Protein AF-A0A814DY51-F1 (afdb_monomer_lite)

pLDDT: mean 87.08, std 12.18, range [50.09, 97.94]

Foldseek 3Di:
DDDVVLVVLLVCLLPPPDVVVSLVSLVVCLVVPPAFAPDDDPCLAPVNVVSLVVSLVSCPVPPNSNVSSVSSCCGHHNPDDRPNDQDPVSVVVVVVVVVVVVVVVVPPDDDPPDD

Structure (mmCIF, N/CA/C/O backbone):
data_AF-A0A814DY51-F1
#
_entry.id   AF-A0A814DY51-F1
#
loop_
_atom_site.group_PDB
_atom_site.id
_atom_site.type_symbol
_atom_site.label_atom_id
_atom_site.label_alt_id
_atom_site.label_comp_id
_atom_site.label_asym_id
_atom_site.label_entity_id
_atom_site.label_seq_id
_atom_site.pdbx_PDB_ins_code
_atom_site.Cartn_x
_atom_site.Cartn_y
_atom_site.Cartn_z
_atom_site.occupancy
_atom_site.B_iso_or_equiv
_atom_site.auth_seq_id
_atom_site.auth_comp_id
_atom_site.auth_asym_id
_atom_site.auth_atom_id
_atom_site.pdbx_PDB_model_num
ATOM 1 N N . MET A 1 1 ? -11.623 -9.021 1.218 1.00 83.38 1 MET A N 1
ATOM 2 C CA . MET A 1 1 ? -10.200 -9.415 1.093 1.00 83.38 1 MET A CA 1
ATOM 3 C C . MET A 1 1 ? -9.680 -9.744 2.487 1.00 83.38 1 MET A C 1
ATOM 5 O O . MET A 1 1 ? -10.124 -9.093 3.422 1.00 83.38 1 MET A O 1
ATOM 9 N N . ASN A 1 2 ? -8.824 -10.754 2.654 1.00 92.81 2 ASN A N 1
ATOM 10 C CA . ASN A 1 2 ? -8.197 -11.090 3.943 1.00 92.81 2 ASN A CA 1
ATOM 11 C C . ASN A 1 2 ? -6.688 -10.756 3.912 1.00 92.81 2 ASN A C 1
ATOM 13 O O . ASN A 1 2 ? -6.159 -10.395 2.859 1.00 92.81 2 ASN A O 1
ATOM 17 N N . GLN A 1 3 ? -6.008 -10.843 5.062 1.00 94.38 3 GLN A N 1
ATOM 18 C CA . GLN A 1 3 ? -4.622 -10.370 5.203 1.00 94.38 3 GLN A CA 1
ATOM 19 C C . GLN A 1 3 ? -3.641 -11.128 4.301 1.00 94.38 3 GLN A C 1
ATOM 21 O O . GLN A 1 3 ? -2.782 -10.509 3.682 1.00 94.38 3 GLN A O 1
ATOM 26 N N . SER A 1 4 ? -3.785 -12.450 4.178 1.00 95.62 4 SER A N 1
ATOM 27 C CA . SER A 1 4 ? -2.888 -13.270 3.356 1.00 95.62 4 SER A CA 1
ATOM 28 C C . SER A 1 4 ? -2.964 -12.910 1.872 1.00 95.62 4 SER A C 1
ATOM 30 O O . SER A 1 4 ? -1.934 -12.854 1.202 1.00 95.62 4 SER A O 1
ATOM 32 N N . VAL A 1 5 ? -4.164 -12.613 1.365 1.00 96.38 5 VAL A N 1
ATOM 33 C CA . VAL A 1 5 ? -4.352 -12.159 -0.019 1.00 96.38 5 VAL A CA 1
ATOM 34 C C . VAL A 1 5 ? -3.734 -10.778 -0.230 1.00 96.38 5 VAL A C 1
ATOM 36 O O . VAL A 1 5 ? -3.034 -10.581 -1.220 1.00 96.38 5 VAL A O 1
ATOM 39 N N . LEU A 1 6 ? -3.936 -9.836 0.697 1.00 96.44 6 LEU A N 1
ATOM 40 C CA . LEU A 1 6 ? -3.334 -8.503 0.594 1.00 96.44 6 LEU A CA 1
ATOM 41 C C . LEU A 1 6 ? -1.800 -8.574 0.612 1.00 96.44 6 LEU A C 1
ATOM 43 O O . LEU A 1 6 ? -1.138 -7.956 -0.216 1.00 96.44 6 LEU A O 1
ATOM 47 N N . ASP A 1 7 ? -1.242 -9.389 1.504 1.00 96.12 7 ASP A N 1
ATOM 48 C CA . ASP A 1 7 ? 0.198 -9.614 1.602 1.00 96.12 7 ASP A CA 1
ATOM 49 C C . ASP A 1 7 ? 0.778 -10.231 0.324 1.00 96.12 7 ASP A C 1
ATOM 51 O O . ASP A 1 7 ? 1.879 -9.874 -0.096 1.00 96.12 7 ASP A O 1
ATOM 55 N N . TYR A 1 8 ? 0.045 -11.149 -0.309 1.00 96.88 8 TYR A N 1
ATOM 56 C CA . TYR A 1 8 ? 0.436 -11.713 -1.598 1.00 96.88 8 TYR A CA 1
ATOM 57 C C . TYR A 1 8 ? 0.429 -10.653 -2.706 1.00 96.88 8 TYR A C 1
ATOM 59 O O . TYR A 1 8 ? 1.385 -10.564 -3.473 1.00 96.88 8 TYR A O 1
ATOM 67 N N . ILE A 1 9 ? -0.605 -9.808 -2.754 1.00 97.25 9 ILE A N 1
ATOM 68 C CA . ILE A 1 9 ? -0.692 -8.702 -3.717 1.00 97.25 9 ILE A CA 1
ATOM 69 C C . ILE A 1 9 ? 0.476 -7.724 -3.529 1.00 97.25 9 ILE A C 1
ATOM 71 O O . ILE A 1 9 ? 1.096 -7.315 -4.507 1.00 97.25 9 ILE A O 1
ATOM 75 N N . PHE A 1 10 ? 0.827 -7.389 -2.286 1.00 96.44 10 PHE A N 1
ATOM 76 C CA . PHE A 1 10 ? 1.985 -6.543 -1.985 1.00 96.44 10 PHE A CA 1
ATOM 77 C C . PHE A 1 10 ? 3.299 -7.163 -2.465 1.00 96.44 10 PHE A C 1
ATOM 79 O O . PHE A 1 10 ? 4.083 -6.483 -3.124 1.00 96.44 10 PHE A O 1
ATOM 86 N N . LYS A 1 11 ? 3.506 -8.464 -2.231 1.00 96.00 11 LYS A N 1
ATOM 87 C CA . LYS A 1 11 ? 4.672 -9.184 -2.767 1.00 96.00 11 LYS A CA 1
ATOM 88 C C . LYS A 1 11 ? 4.715 -9.170 -4.294 1.00 96.00 11 LYS A C 1
ATOM 90 O O . LYS A 1 11 ? 5.802 -9.076 -4.857 1.00 96.00 11 LYS A O 1
ATOM 95 N N . LEU A 1 12 ? 3.563 -9.259 -4.959 1.00 95.94 12 LEU A N 1
ATOM 96 C CA . LEU A 1 12 ? 3.483 -9.196 -6.418 1.00 95.94 12 LEU A CA 1
ATOM 97 C C . LEU A 1 12 ? 3.899 -7.810 -6.932 1.00 95.94 12 LEU A C 1
ATOM 99 O O . LEU A 1 12 ? 4.748 -7.720 -7.809 1.00 95.94 12 LEU A O 1
ATOM 103 N N . ILE A 1 13 ? 3.382 -6.733 -6.333 1.00 95.44 13 ILE A N 1
ATOM 104 C CA . ILE A 1 13 ? 3.769 -5.353 -6.681 1.00 95.44 13 ILE A CA 1
ATOM 105 C C . ILE A 1 13 ? 5.277 -5.128 -6.475 1.00 95.44 13 ILE A C 1
ATOM 107 O O . ILE A 1 13 ? 5.916 -4.443 -7.271 1.00 95.44 13 ILE A O 1
ATOM 111 N N . GLU A 1 14 ? 5.857 -5.703 -5.422 1.00 93.75 14 GLU A N 1
ATOM 112 C CA . GLU A 1 14 ? 7.282 -5.555 -5.117 1.00 93.75 14 GLU A CA 1
ATOM 113 C C . GLU A 1 14 ? 8.191 -6.271 -6.128 1.00 93.75 14 GLU A C 1
ATOM 115 O O . GLU A 1 14 ? 9.179 -5.696 -6.596 1.00 93.75 14 GLU A O 1
ATOM 120 N N . ASN A 1 15 ? 7.854 -7.519 -6.469 1.00 93.56 15 ASN A N 1
ATOM 121 C CA . ASN A 1 15 ? 8.777 -8.446 -7.127 1.00 93.56 15 ASN A CA 1
ATOM 122 C C . ASN A 1 15 ? 8.523 -8.648 -8.629 1.00 93.56 15 ASN A C 1
ATOM 124 O O . ASN A 1 15 ? 9.418 -9.129 -9.321 1.00 93.56 15 ASN A O 1
ATOM 128 N N . ASP A 1 16 ? 7.342 -8.309 -9.154 1.00 94.62 16 ASP A N 1
ATOM 129 C CA . ASP A 1 16 ? 6.994 -8.601 -10.552 1.00 94.62 16 ASP A CA 1
ATOM 130 C C . ASP A 1 16 ? 7.878 -7.823 -11.544 1.00 94.62 16 ASP A C 1
ATOM 132 O O . ASP A 1 16 ? 7.991 -6.616 -11.416 1.00 94.62 16 ASP A O 1
ATOM 136 N N . PRO A 1 17 ? 8.527 -8.418 -12.548 1.00 93.06 17 PRO A N 1
ATOM 137 C CA . PRO A 1 17 ? 9.431 -7.668 -13.424 1.00 93.06 17 PRO A CA 1
ATOM 138 C C . PRO A 1 17 ? 8.735 -6.617 -14.319 1.00 93.06 17 PRO A C 1
ATOM 140 O O . PRO A 1 17 ? 9.412 -5.714 -14.811 1.00 93.06 17 PRO A O 1
ATOM 143 N N . ASP A 1 18 ? 7.417 -6.697 -14.540 1.00 94.06 18 ASP A N 1
ATOM 144 C CA . ASP A 1 18 ? 6.666 -5.765 -15.387 1.00 94.06 18 ASP A CA 1
ATOM 145 C C . ASP A 1 18 ? 6.071 -4.601 -14.577 1.00 94.06 18 ASP A C 1
ATOM 147 O O . ASP A 1 18 ? 5.029 -4.704 -13.923 1.00 94.06 18 ASP A O 1
ATOM 151 N N . TYR A 1 19 ? 6.695 -3.428 -14.700 1.00 92.12 19 TYR A N 1
ATOM 152 C CA . TYR A 1 19 ? 6.219 -2.182 -14.092 1.00 92.12 19 TYR A CA 1
ATOM 153 C C . TYR A 1 19 ? 4.772 -1.821 -14.471 1.00 92.12 19 TYR A C 1
ATOM 155 O O . TYR A 1 19 ? 4.033 -1.281 -13.646 1.00 92.12 19 TYR A O 1
ATOM 163 N N . ASN A 1 20 ? 4.315 -2.153 -15.684 1.00 94.38 20 ASN A N 1
ATOM 164 C CA . ASN A 1 20 ? 2.935 -1.872 -16.084 1.00 94.38 20 ASN A CA 1
ATOM 165 C C . ASN A 1 20 ? 1.941 -2.748 -15.325 1.00 94.38 20 ASN A C 1
ATOM 167 O O . ASN A 1 20 ? 0.856 -2.278 -14.969 1.00 94.38 20 ASN A O 1
ATOM 171 N N . LEU A 1 21 ? 2.292 -4.013 -15.088 1.00 95.25 21 LEU A N 1
ATOM 172 C CA . LEU A 1 21 ? 1.475 -4.924 -14.300 1.00 95.25 21 LEU A CA 1
ATOM 173 C C . LEU A 1 21 ? 1.402 -4.451 -12.848 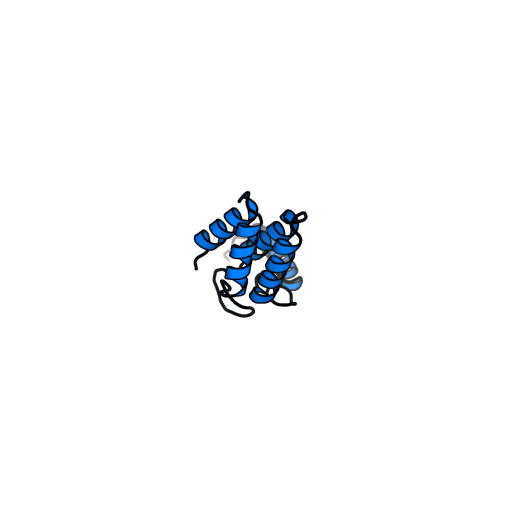1.00 95.25 21 LEU A C 1
ATOM 175 O O . LEU A 1 21 ? 0.292 -4.295 -12.332 1.00 95.25 21 LEU A O 1
ATOM 179 N N . ARG A 1 22 ? 2.548 -4.119 -12.232 1.00 95.38 22 ARG A N 1
ATOM 180 C CA . ARG A 1 22 ? 2.604 -3.527 -10.881 1.00 95.38 22 ARG A CA 1
ATOM 181 C C . ARG A 1 22 ? 1.649 -2.343 -10.763 1.00 95.38 22 ARG A C 1
ATOM 183 O O . ARG A 1 22 ? 0.761 -2.337 -9.911 1.00 95.38 22 ARG A O 1
ATOM 190 N N . ARG A 1 23 ? 1.775 -1.377 -11.676 1.00 96.00 23 ARG A N 1
ATOM 191 C CA . ARG A 1 23 ? 0.947 -0.173 -11.688 1.00 96.00 23 ARG A CA 1
ATOM 192 C C . ARG A 1 23 ? -0.539 -0.492 -11.844 1.00 96.00 23 ARG A C 1
ATOM 194 O O . ARG A 1 23 ? -1.361 0.034 -11.100 1.00 96.00 23 ARG A O 1
ATOM 201 N N . LYS A 1 24 ? -0.911 -1.382 -12.772 1.00 97.69 24 LYS A N 1
ATOM 202 C CA . LYS A 1 24 ? -2.314 -1.789 -12.980 1.00 97.69 24 LYS A CA 1
ATOM 203 C C . LYS A 1 24 ? -2.924 -2.426 -11.734 1.00 97.69 24 LYS A C 1
ATOM 205 O O . LYS A 1 24 ? -4.090 -2.162 -11.443 1.00 97.69 24 LYS A O 1
ATOM 210 N N . ILE A 1 25 ? -2.153 -3.229 -10.998 1.00 97.62 25 ILE A N 1
ATOM 211 C CA . ILE A 1 25 ? -2.594 -3.817 -9.728 1.00 97.62 25 ILE A CA 1
ATOM 212 C C . ILE A 1 25 ? -2.881 -2.705 -8.716 1.00 97.62 25 ILE A C 1
ATOM 214 O O . ILE A 1 25 ? -3.964 -2.679 -8.134 1.00 97.62 25 ILE A O 1
ATOM 218 N N . VAL A 1 26 ? -1.960 -1.751 -8.551 1.00 97.75 26 VAL A N 1
ATOM 219 C CA . VAL A 1 26 ? -2.144 -0.626 -7.622 1.00 97.75 26 VAL A CA 1
ATOM 220 C C . VAL A 1 26 ? -3.358 0.220 -8.010 1.00 97.75 26 VAL A C 1
ATOM 222 O O . VAL A 1 26 ? -4.208 0.486 -7.169 1.00 97.75 26 VAL A O 1
ATOM 225 N N . GLN A 1 27 ? -3.535 0.547 -9.290 1.00 97.94 27 GLN A N 1
ATOM 226 C CA . GLN A 1 27 ? -4.721 1.270 -9.763 1.00 97.94 27 GLN A CA 1
ATOM 227 C C . GLN A 1 27 ? -6.023 0.503 -9.535 1.00 97.94 27 GLN A C 1
ATOM 229 O O . GLN A 1 27 ? -7.079 1.102 -9.322 1.00 97.94 27 GLN A O 1
ATOM 234 N N . HIS A 1 28 ? -5.987 -0.826 -9.631 1.00 97.81 28 HIS A N 1
ATOM 235 C CA . HIS A 1 28 ? -7.141 -1.651 -9.304 1.00 97.81 28 HIS A CA 1
ATOM 236 C C . HIS A 1 28 ? -7.468 -1.561 -7.808 1.00 97.81 28 HIS A C 1
ATOM 238 O O . HIS A 1 28 ? -8.636 -1.394 -7.460 1.00 97.81 28 HIS A O 1
ATOM 244 N N . LEU A 1 29 ? -6.449 -1.566 -6.940 1.00 97.62 29 LEU A N 1
ATOM 245 C CA . LEU A 1 29 ? -6.615 -1.317 -5.507 1.00 97.62 29 LEU A CA 1
ATOM 246 C C . LEU A 1 29 ? -7.134 0.100 -5.224 1.00 97.62 29 LEU A C 1
ATOM 248 O O . LEU A 1 29 ? -8.010 0.241 -4.383 1.00 97.62 29 LEU A O 1
ATOM 252 N N . CYS A 1 30 ? -6.693 1.141 -5.936 1.00 97.75 30 CYS A N 1
ATOM 253 C CA . CYS A 1 30 ? -7.246 2.493 -5.757 1.00 97.75 30 CYS A CA 1
ATOM 254 C C . CYS A 1 30 ? -8.750 2.545 -6.077 1.00 97.75 30 CYS A C 1
ATOM 256 O O . CYS A 1 30 ? -9.528 3.172 -5.358 1.00 97.75 30 CYS A O 1
ATOM 258 N N . ARG A 1 31 ? -9.191 1.847 -7.134 1.00 97.62 31 ARG A N 1
ATOM 259 C CA . ARG A 1 31 ? -10.618 1.765 -7.505 1.00 97.62 31 ARG A CA 1
ATOM 260 C C . ARG A 1 31 ? -11.432 0.919 -6.523 1.00 97.62 31 ARG A C 1
ATOM 262 O O . ARG A 1 31 ? -12.584 1.249 -6.239 1.00 97.62 31 ARG A O 1
ATOM 269 N N . HIS A 1 32 ? -10.836 -0.150 -6.000 1.00 96.25 32 HIS A N 1
ATOM 270 C CA . HIS A 1 32 ? -11.463 -1.094 -5.076 1.00 96.25 32 HIS A CA 1
ATOM 271 C C . HIS A 1 32 ? -10.595 -1.275 -3.825 1.00 96.25 32 HIS A C 1
ATOM 273 O O . HIS A 1 32 ? -9.962 -2.323 -3.656 1.00 96.25 32 HIS A O 1
ATOM 279 N N . PRO A 1 33 ? -10.540 -0.256 -2.948 1.00 95.94 33 PRO A N 1
ATOM 280 C CA . PRO A 1 33 ? -9.622 -0.272 -1.822 1.00 95.94 33 PRO A CA 1
ATOM 281 C C . PRO A 1 33 ? -9.988 -1.389 -0.837 1.00 95.94 33 PRO A C 1
ATOM 283 O O . PRO A 1 33 ? -11.179 -1.635 -0.617 1.00 95.94 33 PRO A O 1
ATOM 286 N N . PRO A 1 34 ? -8.998 -2.052 -0.203 1.00 94.56 34 PRO A N 1
ATOM 287 C CA . PRO A 1 34 ? -9.259 -3.100 0.787 1.00 94.56 34 PRO A CA 1
ATOM 288 C C . PRO A 1 34 ? -10.126 -2.616 1.956 1.00 94.56 34 PRO A C 1
ATOM 290 O O . PRO A 1 34 ? -10.933 -3.376 2.489 1.00 94.56 34 PRO A O 1
ATOM 293 N N . PHE A 1 35 ? -9.952 -1.349 2.332 1.00 95.12 35 PHE A N 1
ATOM 294 C CA . PHE A 1 35 ? -10.785 -0.594 3.260 1.00 95.12 35 PHE A CA 1
ATOM 295 C C . PHE A 1 35 ? -10.596 0.905 3.011 1.00 95.12 35 PHE A C 1
ATOM 297 O O . PHE A 1 35 ? -9.661 1.319 2.324 1.00 95.12 35 PHE A O 1
ATOM 304 N N . ARG A 1 36 ? -11.484 1.722 3.577 1.00 93.88 36 ARG A N 1
ATOM 305 C CA . ARG A 1 36 ? -11.391 3.188 3.536 1.00 93.88 36 ARG A CA 1
ATOM 306 C C . ARG A 1 36 ? -11.040 3.764 4.904 1.00 93.88 36 ARG A C 1
ATOM 308 O O . ARG A 1 36 ? -11.227 3.106 5.929 1.00 93.88 36 ARG A O 1
ATOM 315 N N . GLN A 1 37 ? -10.582 5.013 4.913 1.00 90.75 37 GLN A N 1
ATOM 316 C CA . GLN A 1 37 ? -10.313 5.750 6.147 1.00 90.75 37 GLN A CA 1
ATOM 317 C C . GLN A 1 37 ? -11.508 5.676 7.115 1.00 90.75 37 GLN A C 1
ATOM 319 O O . GLN A 1 37 ? -12.663 5.786 6.703 1.00 90.75 37 GLN A O 1
ATOM 324 N N . ASN A 1 38 ? -11.220 5.500 8.408 1.00 84.00 38 ASN A N 1
ATOM 325 C CA . ASN A 1 38 ? -12.195 5.374 9.503 1.00 84.00 38 ASN A CA 1
ATOM 326 C C . ASN A 1 38 ? -13.112 4.140 9.439 1.00 84.00 38 ASN A C 1
ATOM 328 O O . ASN A 1 38 ? -14.009 4.003 10.268 1.00 84.00 38 ASN A O 1
ATOM 332 N N . GLN A 1 39 ? -12.884 3.217 8.505 1.00 87.38 39 GLN A N 1
ATOM 333 C CA . GLN A 1 39 ? -13.581 1.939 8.491 1.00 87.38 39 GLN A CA 1
ATOM 334 C C . GLN A 1 39 ? -12.953 0.979 9.507 1.00 87.38 39 GLN A C 1
ATOM 336 O O . GLN A 1 39 ? -11.733 0.790 9.542 1.00 87.38 39 GLN A O 1
ATOM 341 N N . THR A 1 40 ? -13.788 0.322 10.310 1.00 85.69 40 THR A N 1
ATOM 342 C CA . THR A 1 40 ? -13.355 -0.791 11.156 1.00 85.69 40 THR A CA 1
ATOM 343 C C . THR A 1 40 ? -13.051 -1.998 10.266 1.00 85.69 40 THR A C 1
ATOM 345 O O . THR A 1 40 ? -13.929 -2.572 9.623 1.00 85.69 40 THR A O 1
ATOM 348 N N . CYS A 1 41 ? -11.772 -2.356 10.162 1.00 89.25 41 CYS A N 1
ATOM 349 C CA . CYS A 1 41 ? -11.306 -3.449 9.317 1.00 89.25 41 CYS A CA 1
ATOM 350 C C . CYS A 1 41 ? -10.093 -4.122 9.959 1.00 89.25 41 CYS A C 1
ATOM 352 O O . CYS A 1 41 ? -9.194 -3.442 10.439 1.00 89.25 41 CYS A O 1
ATOM 354 N N . THR A 1 42 ? -10.024 -5.452 9.915 1.00 92.00 42 THR A N 1
ATOM 355 C CA . THR A 1 42 ? -8.871 -6.215 10.428 1.00 92.00 42 THR A CA 1
ATOM 356 C C . THR A 1 42 ? -7.584 -5.955 9.641 1.00 92.00 42 THR A C 1
ATOM 358 O O . THR A 1 42 ? -6.488 -6.138 10.166 1.00 92.00 42 THR A O 1
ATOM 361 N N . LEU A 1 43 ? -7.709 -5.487 8.394 1.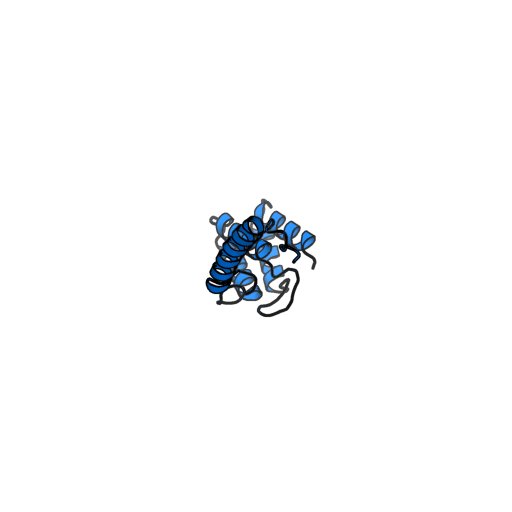00 93.06 43 LEU A N 1
ATOM 362 C CA . LEU A 1 43 ? -6.588 -5.081 7.541 1.00 93.06 43 LEU A CA 1
ATOM 363 C C . LEU A 1 43 ? -6.001 -3.717 7.939 1.00 93.06 43 LEU A C 1
ATOM 365 O O . LEU A 1 43 ? -4.896 -3.383 7.519 1.00 93.06 43 LEU A O 1
ATOM 369 N N . ASN A 1 44 ? -6.725 -2.925 8.734 1.00 93.62 44 ASN A N 1
ATOM 370 C CA . ASN A 1 44 ? -6.246 -1.649 9.255 1.00 93.62 44 ASN A CA 1
ATOM 371 C C . ASN A 1 44 ? -5.370 -1.898 10.493 1.00 93.62 44 ASN A C 1
ATOM 373 O O . ASN A 1 44 ? -5.834 -1.825 11.630 1.00 93.62 44 ASN A O 1
ATOM 377 N N . ASN A 1 45 ? -4.111 -2.266 10.256 1.00 93.25 45 ASN A N 1
ATOM 378 C CA . ASN A 1 45 ? -3.141 -2.619 11.291 1.00 93.25 45 ASN A CA 1
ATOM 379 C C . ASN A 1 45 ? -1.741 -2.038 10.985 1.00 93.25 45 ASN A C 1
ATOM 381 O O . ASN A 1 45 ? -1.429 -1.771 9.817 1.00 93.25 45 ASN A O 1
ATOM 385 N N . PRO A 1 46 ? -0.865 -1.876 12.002 1.00 93.62 46 PRO A N 1
ATOM 386 C CA . PRO A 1 46 ? 0.484 -1.327 11.825 1.00 93.62 46 PRO A CA 1
ATOM 387 C C . PRO A 1 46 ? 1.317 -2.051 10.768 1.00 93.62 46 PRO A C 1
ATOM 389 O O . PRO A 1 46 ? 2.039 -1.423 9.996 1.00 93.62 46 PRO A O 1
ATOM 392 N N . THR A 1 47 ? 1.199 -3.377 10.702 1.00 94.38 47 THR A N 1
ATOM 393 C CA . THR A 1 47 ? 1.951 -4.205 9.756 1.00 94.38 47 THR A CA 1
ATOM 394 C C . THR A 1 47 ? 1.607 -3.857 8.309 1.00 94.38 47 THR A C 1
ATOM 396 O O . THR A 1 47 ? 2.499 -3.761 7.468 1.00 94.38 47 THR A O 1
ATOM 399 N N . THR A 1 48 ? 0.327 -3.630 8.013 1.00 95.44 48 THR A N 1
ATOM 400 C CA . THR A 1 48 ? -0.144 -3.262 6.673 1.00 95.44 48 THR A CA 1
ATOM 401 C C . THR A 1 48 ? 0.321 -1.861 6.291 1.00 95.44 48 THR A C 1
ATOM 403 O O . THR A 1 48 ? 0.791 -1.669 5.169 1.00 95.44 48 THR A O 1
ATOM 406 N N . VAL A 1 49 ? 0.271 -0.903 7.226 1.00 95.31 49 VAL A N 1
ATOM 407 C CA . VAL A 1 49 ? 0.838 0.444 7.030 1.00 95.31 49 VAL A CA 1
ATOM 408 C C . VAL A 1 49 ? 2.323 0.356 6.679 1.00 95.31 49 VAL A C 1
ATOM 410 O O . VAL A 1 49 ? 2.757 0.924 5.679 1.00 95.31 49 VAL A O 1
ATOM 413 N N . HIS A 1 50 ? 3.094 -0.392 7.471 1.00 94.50 50 HIS A N 1
ATOM 414 C CA . HIS A 1 50 ? 4.536 -0.524 7.288 1.00 94.50 50 HIS A CA 1
ATOM 415 C C . HIS A 1 50 ? 4.893 -1.157 5.937 1.00 94.50 50 HIS A C 1
ATOM 417 O O . HIS A 1 50 ? 5.769 -0.660 5.232 1.00 94.50 50 HIS A O 1
ATOM 423 N N . LYS A 1 51 ? 4.190 -2.225 5.532 1.00 95.56 51 LYS A N 1
ATOM 424 C CA . LYS A 1 51 ? 4.391 -2.854 4.217 1.00 95.56 51 LYS A CA 1
ATOM 425 C C . LYS A 1 51 ? 4.109 -1.880 3.076 1.00 95.56 51 LYS A C 1
ATOM 427 O O . LYS A 1 51 ? 4.925 -1.768 2.169 1.00 95.56 51 LYS A O 1
ATOM 432 N N . LEU A 1 52 ? 2.996 -1.147 3.137 1.00 95.62 52 LEU A N 1
ATOM 433 C CA . LEU A 1 52 ? 2.641 -0.174 2.104 1.00 95.62 52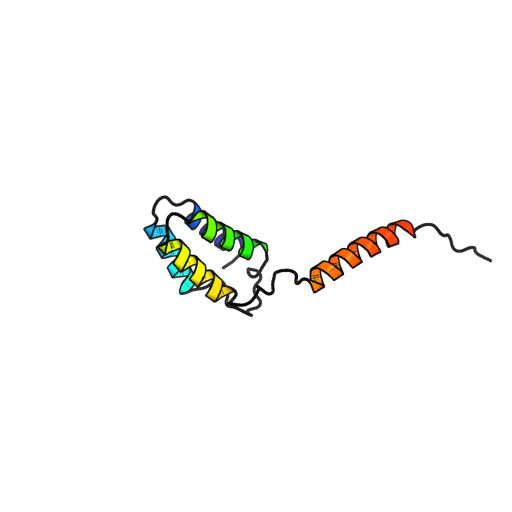 LEU A CA 1
ATOM 434 C C . LEU A 1 52 ? 3.680 0.954 2.001 1.00 95.62 52 LEU A C 1
ATOM 436 O O . LEU A 1 52 ? 4.114 1.298 0.904 1.00 95.62 52 LEU A O 1
ATOM 440 N N . TRP A 1 53 ? 4.140 1.476 3.139 1.00 93.88 53 TRP A N 1
ATOM 441 C CA . TRP A 1 53 ? 5.208 2.475 3.180 1.00 93.88 53 TRP A CA 1
ATOM 442 C C . TRP A 1 53 ? 6.529 1.948 2.600 1.00 93.88 53 TRP A C 1
ATOM 444 O O . TRP A 1 53 ? 7.203 2.635 1.825 1.00 93.88 53 TRP A O 1
ATOM 454 N N . SER A 1 54 ? 6.892 0.708 2.941 1.00 95.06 54 SER A N 1
ATOM 455 C CA . SER A 1 54 ? 8.082 0.057 2.391 1.00 95.06 54 SER A CA 1
ATOM 456 C C . SER A 1 54 ? 7.977 -0.099 0.876 1.00 95.06 54 SER A C 1
ATOM 458 O O . SER A 1 54 ? 8.942 0.199 0.181 1.00 95.06 54 SER A O 1
ATOM 460 N N . LEU A 1 55 ? 6.809 -0.478 0.344 1.00 94.56 55 LEU A N 1
ATOM 461 C CA . LEU A 1 55 ? 6.578 -0.542 -1.104 1.00 94.56 55 LEU A CA 1
ATOM 462 C C . LEU A 1 55 ? 6.785 0.822 -1.770 1.00 94.56 55 LEU A C 1
ATOM 464 O O . LEU A 1 55 ? 7.508 0.922 -2.758 1.00 94.56 55 LEU A O 1
ATOM 468 N N . MET A 1 56 ? 6.208 1.888 -1.207 1.00 93.88 56 MET A N 1
ATOM 469 C CA . MET A 1 56 ? 6.376 3.252 -1.727 1.00 93.88 56 MET A CA 1
ATOM 470 C C . MET A 1 56 ? 7.848 3.686 -1.760 1.00 93.88 56 MET A C 1
ATOM 472 O O . MET A 1 56 ? 8.278 4.392 -2.678 1.00 93.88 56 MET A O 1
ATOM 476 N N . THR A 1 57 ? 8.623 3.262 -0.762 1.00 92.06 57 THR A N 1
ATOM 477 C CA . THR A 1 57 ? 10.058 3.551 -0.671 1.00 92.06 57 THR A CA 1
ATOM 478 C C . THR A 1 57 ? 10.855 2.724 -1.682 1.00 92.06 57 THR A C 1
ATOM 480 O O . THR A 1 57 ? 11.685 3.282 -2.397 1.00 92.06 57 THR A O 1
ATOM 483 N N . ASN A 1 58 ? 10.551 1.429 -1.812 1.00 88.81 58 ASN A N 1
ATOM 484 C CA . ASN A 1 58 ? 11.238 0.494 -2.709 1.00 88.81 58 ASN A CA 1
ATOM 485 C C . ASN A 1 58 ? 10.940 0.769 -4.195 1.00 88.81 58 ASN A C 1
ATOM 487 O O . ASN A 1 58 ? 11.780 0.509 -5.053 1.00 88.81 58 ASN A O 1
ATOM 491 N N . CYS A 1 59 ? 9.791 1.366 -4.525 1.00 85.81 59 CYS A N 1
ATOM 492 C CA . CYS A 1 59 ? 9.447 1.799 -5.885 1.00 85.81 59 CYS A CA 1
ATOM 493 C C . CYS A 1 59 ? 10.084 3.147 -6.293 1.00 85.81 59 CYS A C 1
ATOM 495 O O . CYS A 1 59 ? 9.526 3.866 -7.116 1.00 85.81 59 CYS A O 1
ATOM 497 N N . ALA A 1 60 ? 11.251 3.516 -5.750 1.00 74.88 60 ALA A N 1
ATOM 498 C CA . ALA A 1 60 ? 11.893 4.810 -6.017 1.00 74.88 60 ALA A CA 1
ATOM 499 C C . ALA A 1 60 ? 12.230 5.064 -7.501 1.00 74.88 60 ALA A C 1
ATOM 501 O O . ALA A 1 60 ? 12.229 6.212 -7.933 1.00 74.88 60 ALA A O 1
ATOM 502 N N . TYR A 1 61 ? 12.498 4.013 -8.283 1.00 83.38 61 TYR A N 1
ATOM 503 C CA . TYR A 1 61 ? 12.806 4.129 -9.716 1.00 83.38 61 TYR A CA 1
ATOM 504 C C . TYR A 1 61 ? 11.559 4.129 -10.618 1.00 83.38 61 TYR A C 1
ATOM 506 O O . TYR A 1 61 ? 11.666 4.438 -11.803 1.00 83.38 61 TYR A O 1
ATOM 514 N N . ASP A 1 62 ? 10.378 3.817 -10.070 1.00 89.38 62 ASP A N 1
ATOM 515 C CA . ASP A 1 62 ? 9.095 3.829 -10.778 1.00 89.38 62 ASP A CA 1
ATOM 516 C C . ASP A 1 62 ? 8.155 4.864 -10.148 1.00 89.38 62 ASP A C 1
ATOM 518 O O . ASP A 1 62 ? 7.315 4.576 -9.289 1.00 89.38 62 ASP A O 1
ATOM 522 N N . ASN A 1 63 ? 8.307 6.104 -10.613 1.00 90.62 63 ASN A N 1
ATOM 523 C CA . ASN A 1 63 ? 7.547 7.247 -10.114 1.00 90.62 63 ASN A CA 1
ATOM 524 C C . ASN A 1 63 ? 6.031 7.086 -10.298 1.00 90.62 63 ASN A C 1
ATOM 526 O O . ASN A 1 63 ? 5.270 7.630 -9.500 1.00 90.62 63 ASN A O 1
ATOM 530 N N . GLN A 1 64 ? 5.579 6.362 -11.329 1.00 94.31 64 GLN A N 1
ATOM 531 C CA . GLN A 1 64 ? 4.148 6.199 -11.592 1.00 94.31 64 GLN A CA 1
ATOM 532 C C . GLN A 1 64 ? 3.523 5.235 -10.586 1.00 94.31 64 GLN A C 1
ATOM 534 O O . GLN A 1 64 ? 2.530 5.584 -9.954 1.00 94.31 64 GLN A O 1
ATOM 539 N N . THR A 1 65 ? 4.133 4.064 -10.377 1.00 94.81 65 THR A N 1
ATOM 540 C CA . THR A 1 65 ? 3.660 3.110 -9.361 1.00 94.81 65 THR A CA 1
ATOM 541 C C . THR A 1 65 ? 3.762 3.703 -7.960 1.00 94.81 65 THR A C 1
ATOM 543 O O . THR A 1 65 ? 2.834 3.556 -7.170 1.00 94.81 65 THR A O 1
ATOM 546 N N . ARG A 1 66 ? 4.841 4.435 -7.647 1.00 95.31 66 ARG A N 1
ATOM 547 C CA . ARG A 1 66 ? 4.980 5.128 -6.358 1.00 95.31 66 ARG A CA 1
ATOM 548 C C . ARG A 1 66 ? 3.875 6.160 -6.126 1.00 95.31 66 ARG A C 1
ATOM 550 O O . ARG A 1 66 ? 3.376 6.252 -5.006 1.00 95.31 66 ARG A O 1
ATOM 557 N N . ASN A 1 67 ? 3.503 6.928 -7.151 1.00 95.38 67 ASN A N 1
ATOM 558 C CA . ASN A 1 67 ? 2.414 7.897 -7.049 1.00 95.38 67 ASN A CA 1
ATOM 559 C C . ASN A 1 67 ? 1.070 7.196 -6.797 1.00 95.38 67 ASN A C 1
ATOM 561 O O . ASN A 1 67 ? 0.381 7.527 -5.837 1.00 95.38 67 ASN A O 1
ATOM 565 N N . ASP A 1 68 ? 0.761 6.159 -7.582 1.00 97.12 68 ASP A N 1
ATOM 566 C CA . ASP A 1 68 ? -0.471 5.378 -7.426 1.00 97.12 68 ASP A CA 1
ATOM 567 C C . ASP A 1 68 ? -0.512 4.682 -6.033 1.00 97.12 68 ASP A C 1
ATOM 569 O O . ASP A 1 68 ? -1.567 4.579 -5.410 1.00 97.12 68 ASP A O 1
ATOM 573 N N . LEU A 1 69 ? 0.636 4.263 -5.475 1.00 97.06 69 LEU A N 1
ATOM 574 C CA . LEU A 1 69 ? 0.731 3.727 -4.105 1.00 97.06 69 LEU A CA 1
ATOM 575 C C . LEU A 1 69 ? 0.482 4.801 -3.033 1.00 97.06 69 LEU A C 1
ATOM 577 O O . LEU A 1 69 ? -0.130 4.511 -2.004 1.00 97.06 69 LEU A O 1
ATOM 581 N N . GLY A 1 70 ? 0.943 6.033 -3.264 1.00 96.19 70 GLY A N 1
ATOM 582 C CA . GLY A 1 70 ? 0.645 7.177 -2.402 1.00 96.19 70 GLY A CA 1
ATOM 583 C C . GLY A 1 70 ? -0.843 7.528 -2.405 1.00 96.19 70 GLY A C 1
ATOM 584 O O . GLY A 1 70 ? -1.418 7.774 -1.344 1.00 96.19 70 GLY A O 1
ATOM 585 N N . GLU A 1 71 ? -1.488 7.463 -3.570 1.00 96.88 71 GLU A N 1
ATOM 586 C CA . GLU A 1 71 ? -2.942 7.592 -3.692 1.00 96.88 71 GLU A CA 1
ATOM 587 C C . GLU A 1 71 ? -3.659 6.480 -2.911 1.00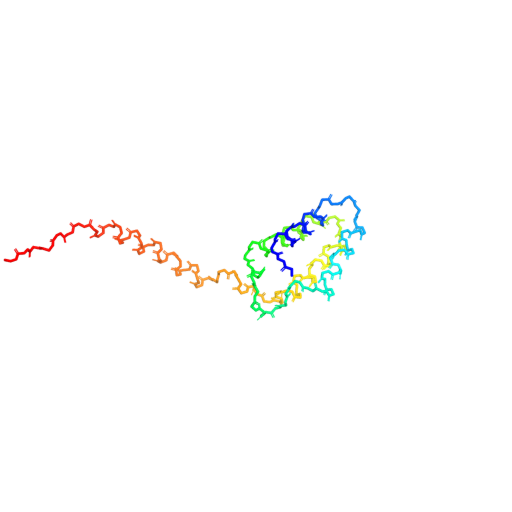 96.88 71 GLU A C 1
ATOM 589 O O . GLU A 1 71 ? -4.558 6.765 -2.118 1.00 96.88 71 GLU A O 1
ATOM 594 N N . LEU A 1 72 ? -3.224 5.222 -3.051 1.00 97.38 72 LEU A N 1
ATOM 595 C CA . LEU A 1 72 ? -3.779 4.098 -2.292 1.00 97.38 72 LEU A CA 1
ATOM 596 C C . LEU A 1 72 ? -3.668 4.322 -0.776 1.00 97.38 72 LEU A C 1
ATOM 598 O O . LEU A 1 72 ? -4.644 4.118 -0.049 1.00 97.38 72 LEU A O 1
ATOM 602 N N . TYR A 1 73 ? -2.507 4.781 -0.297 1.00 96.50 73 TYR A N 1
ATOM 603 C CA . TYR A 1 73 ? -2.310 5.139 1.108 1.00 96.50 73 TYR A CA 1
ATOM 604 C C . TYR A 1 73 ? -3.308 6.214 1.552 1.00 96.50 73 TYR A C 1
ATOM 606 O O . TYR A 1 73 ? -3.971 6.060 2.580 1.00 96.50 73 TYR A O 1
ATOM 614 N N . GLN A 1 74 ? -3.467 7.273 0.757 1.00 96.25 74 GLN A N 1
ATOM 615 C CA . GLN A 1 74 ? -4.397 8.356 1.057 1.00 96.25 74 GLN A CA 1
ATOM 616 C C . GLN A 1 74 ? -5.857 7.877 1.075 1.00 96.25 74 GLN A C 1
ATOM 618 O O . GLN A 1 74 ? -6.628 8.314 1.925 1.00 96.25 74 GLN A O 1
ATOM 623 N N . ILE A 1 75 ? -6.253 6.949 0.202 1.00 96.31 75 ILE A N 1
ATOM 624 C CA . ILE A 1 75 ? -7.605 6.365 0.200 1.00 96.31 75 ILE A CA 1
ATOM 625 C C . ILE A 1 75 ? -7.860 5.537 1.471 1.00 96.31 75 ILE A C 1
ATOM 627 O O . ILE A 1 75 ? -8.954 5.589 2.047 1.00 96.31 75 ILE A O 1
ATOM 631 N N . MET A 1 76 ? -6.863 4.763 1.907 1.00 95.44 76 MET A N 1
ATOM 632 C CA . MET A 1 76 ? -6.982 3.849 3.047 1.00 95.44 76 MET A CA 1
ATOM 633 C C . MET A 1 76 ? -6.886 4.566 4.399 1.00 95.44 76 MET A C 1
ATOM 635 O O . MET A 1 76 ? -7.620 4.218 5.322 1.00 95.44 76 MET A O 1
ATOM 639 N N . TYR A 1 77 ? -6.009 5.565 4.527 1.00 94.62 77 TYR A N 1
ATOM 640 C CA . TYR A 1 77 ? -5.676 6.195 5.812 1.00 94.62 77 TYR A CA 1
ATOM 641 C C . TYR A 1 77 ? -5.938 7.706 5.865 1.00 94.62 77 TYR A C 1
ATOM 643 O O . TYR A 1 77 ? -6.053 8.268 6.956 1.00 94.62 77 TYR A O 1
ATOM 651 N N . GLY A 1 78 ? -6.101 8.362 4.718 1.00 93.25 78 GLY A N 1
ATOM 652 C CA . GLY A 1 78 ? -6.275 9.809 4.620 1.00 93.25 78 GLY A CA 1
ATOM 653 C C . GLY A 1 78 ? -4.972 10.594 4.769 1.00 93.25 78 GLY A C 1
ATOM 654 O O . GLY A 1 78 ? -3.872 10.065 4.627 1.00 93.25 78 GLY A O 1
ATOM 655 N N . LEU A 1 79 ? -5.116 11.893 5.043 1.00 89.50 79 LEU A N 1
ATOM 656 C CA . LEU A 1 79 ? -3.997 12.818 5.287 1.00 89.50 79 LEU A CA 1
ATOM 657 C C . LEU A 1 79 ? -3.478 12.763 6.728 1.00 89.50 79 LEU A C 1
ATOM 659 O O . LEU A 1 79 ? -2.390 13.249 7.024 1.00 89.50 79 LEU A O 1
ATOM 663 N N . ASN A 1 80 ? -4.282 12.200 7.626 1.00 87.44 80 ASN A N 1
ATOM 664 C CA . ASN A 1 80 ? -3.962 12.118 9.038 1.00 87.44 80 ASN A CA 1
ATOM 665 C C . ASN A 1 80 ? -3.170 10.848 9.332 1.00 87.44 80 ASN A C 1
ATOM 667 O O . ASN A 1 80 ? -3.140 9.890 8.559 1.00 87.44 80 ASN A O 1
ATOM 671 N N . ARG A 1 81 ? -2.555 10.840 10.509 1.00 87.56 81 ARG A N 1
ATOM 672 C CA . ARG A 1 81 ? -1.902 9.662 11.060 1.00 87.56 81 ARG A CA 1
ATOM 673 C C . ARG A 1 81 ? -2.880 8.471 11.098 1.00 87.56 81 ARG A C 1
ATOM 675 O O . ARG A 1 81 ? -3.973 8.635 11.638 1.00 87.56 81 ARG A O 1
ATOM 682 N N . PRO A 1 82 ? -2.505 7.284 10.583 1.00 90.44 82 PRO A N 1
ATOM 683 C CA . PRO A 1 82 ? -3.334 6.088 10.688 1.00 90.44 82 PRO A CA 1
ATOM 684 C C . PRO A 1 82 ? -3.690 5.770 12.144 1.00 90.44 82 PRO A C 1
ATOM 686 O O . PRO A 1 82 ? -2.801 5.645 12.987 1.00 90.44 82 PRO A O 1
ATOM 689 N N . ASN A 1 83 ? -4.981 5.580 12.425 1.00 86.88 83 ASN A N 1
ATOM 690 C CA . ASN A 1 83 ? -5.483 5.313 13.782 1.00 86.88 83 ASN A CA 1
ATOM 691 C C . ASN A 1 83 ? -4.952 4.002 14.379 1.00 86.88 83 ASN A C 1
ATOM 693 O O . ASN A 1 83 ? -5.000 3.817 15.587 1.00 86.88 83 ASN A O 1
ATOM 697 N N . CYS A 1 84 ? -4.466 3.079 13.546 1.00 88.38 84 CYS A N 1
ATOM 698 C CA . CYS A 1 84 ? -3.888 1.823 14.009 1.00 88.38 84 CYS A CA 1
ATOM 699 C C . CYS A 1 84 ? -2.472 1.979 14.587 1.00 88.38 84 CYS A C 1
ATOM 701 O O . CYS A 1 84 ? -1.946 1.010 15.119 1.00 88.38 84 CYS A O 1
ATOM 703 N N . LEU A 1 85 ? -1.827 3.144 14.451 1.00 88.62 85 LEU A N 1
ATOM 704 C CA . LEU A 1 85 ? -0.492 3.391 14.996 1.00 88.62 85 LEU A CA 1
ATOM 705 C C . LEU A 1 85 ? -0.577 4.003 16.413 1.00 88.62 85 LEU A C 1
ATOM 707 O O . LEU A 1 85 ? -1.451 4.835 16.653 1.00 88.62 85 LEU A O 1
ATOM 711 N N . PRO A 1 86 ? 0.363 3.702 17.329 1.00 85.56 86 PRO A N 1
ATOM 712 C CA . PRO A 1 86 ? 0.317 4.162 18.727 1.00 85.56 86 PRO A CA 1
ATOM 713 C C . PRO A 1 86 ? 0.682 5.643 18.865 1.00 85.56 86 PRO A C 1
ATOM 715 O O . PRO A 1 86 ? 1.767 6.042 18.452 1.00 85.56 86 PRO A O 1
ATOM 718 N N . THR A 1 87 ? -0.214 6.492 19.357 1.00 85.75 87 THR A N 1
ATOM 719 C CA . THR A 1 87 ? 0.049 7.927 19.574 1.00 85.75 87 THR A CA 1
ATOM 720 C C . THR A 1 87 ? 1.144 8.150 20.620 1.00 85.75 87 THR A C 1
ATOM 722 O O . THR A 1 87 ? 1.482 7.245 21.371 1.00 85.75 87 THR A O 1
ATOM 725 N N . SER A 1 88 ? 1.700 9.363 20.704 1.00 79.50 88 SER A N 1
ATOM 726 C CA . SER A 1 88 ? 2.672 9.696 21.759 1.00 79.50 88 SER A CA 1
ATOM 727 C C . SER A 1 88 ? 2.116 9.447 23.162 1.00 79.50 88 SER A C 1
ATOM 729 O O . SER A 1 88 ? 2.854 9.010 24.035 1.00 79.50 88 SER A O 1
ATOM 731 N N . ASN A 1 89 ? 0.815 9.668 23.361 1.00 78.56 89 ASN A N 1
ATOM 732 C CA . ASN A 1 89 ? 0.154 9.354 24.623 1.00 78.56 89 ASN A CA 1
ATOM 733 C C . ASN A 1 89 ? 0.100 7.838 24.849 1.00 78.56 89 ASN A C 1
ATOM 735 O O . ASN A 1 89 ? 0.449 7.388 25.931 1.00 78.56 89 ASN A O 1
ATOM 739 N N . ASP A 1 90 ? -0.231 7.054 23.816 1.00 78.06 90 ASP A N 1
ATOM 740 C CA . ASP A 1 90 ? -0.230 5.587 23.913 1.00 78.06 90 ASP A CA 1
ATOM 741 C C . ASP A 1 90 ? 1.172 5.035 24.212 1.00 78.06 90 ASP A C 1
ATOM 743 O O . ASP A 1 90 ? 1.309 4.060 24.941 1.00 78.06 90 ASP A O 1
ATOM 747 N N . ILE A 1 91 ? 2.221 5.650 23.654 1.00 76.12 91 ILE A N 1
ATOM 748 C CA . ILE A 1 91 ? 3.618 5.269 23.907 1.00 76.12 91 ILE A CA 1
ATOM 749 C C . ILE A 1 91 ? 3.996 5.555 25.359 1.00 76.12 91 ILE A C 1
ATOM 751 O O . ILE A 1 91 ? 4.575 4.691 26.008 1.00 76.12 91 ILE A O 1
ATOM 755 N N . ASN A 1 92 ? 3.632 6.728 25.877 1.00 74.62 92 ASN A N 1
ATOM 756 C CA . ASN A 1 92 ? 3.876 7.070 27.276 1.00 74.62 92 ASN A CA 1
ATOM 757 C C . ASN A 1 92 ? 3.127 6.120 28.221 1.00 74.62 92 ASN A C 1
ATOM 759 O O . ASN A 1 92 ? 3.714 5.643 29.184 1.00 74.62 92 ASN A O 1
ATOM 763 N N . ASP A 1 93 ? 1.868 5.794 27.922 1.00 73.94 93 ASP A N 1
ATOM 764 C CA . ASP A 1 93 ? 1.081 4.837 28.706 1.00 73.94 93 ASP A CA 1
ATOM 765 C C . ASP A 1 93 ? 1.663 3.416 28.646 1.00 73.94 93 ASP A C 1
ATOM 767 O O . ASP A 1 93 ? 1.585 2.687 29.632 1.00 73.94 93 ASP A O 1
ATOM 771 N N . MET A 1 94 ? 2.242 3.006 27.510 1.00 73.50 94 MET A N 1
ATOM 772 C CA . MET A 1 94 ? 2.965 1.732 27.397 1.00 73.50 94 MET A CA 1
ATOM 773 C C . MET A 1 94 ? 4.233 1.735 28.252 1.00 73.50 94 MET A C 1
ATOM 775 O O . MET A 1 94 ? 4.417 0.808 29.026 1.00 73.50 94 MET A O 1
ATOM 779 N N . SER A 1 95 ? 5.042 2.797 28.206 1.00 73.12 95 SER A N 1
ATOM 780 C CA . SER A 1 95 ? 6.230 2.908 29.065 1.00 73.12 95 SER A CA 1
ATOM 781 C C . SER A 1 95 ? 5.881 2.931 30.555 1.00 73.12 95 SER A C 1
ATOM 783 O O . SER A 1 95 ? 6.565 2.291 31.341 1.00 73.12 95 SER A O 1
ATOM 785 N N . ILE A 1 96 ? 4.795 3.608 30.946 1.00 75.19 96 ILE A N 1
ATOM 786 C CA . ILE A 1 96 ? 4.317 3.604 32.337 1.00 75.19 96 ILE A CA 1
ATOM 787 C C . ILE A 1 96 ? 3.853 2.200 32.747 1.00 75.19 96 ILE A C 1
ATOM 789 O O . ILE A 1 96 ? 4.084 1.793 33.879 1.00 75.19 96 ILE A O 1
ATOM 793 N N . LYS A 1 97 ? 3.193 1.450 31.856 1.00 70.50 97 LYS A N 1
ATOM 794 C CA . LYS A 1 97 ? 2.800 0.061 32.137 1.00 70.50 97 LYS A CA 1
ATOM 795 C C . LYS A 1 97 ? 4.005 -0.852 32.289 1.00 70.50 97 LYS A C 1
ATOM 797 O O . LYS A 1 97 ? 4.020 -1.604 33.249 1.00 70.50 97 LYS A O 1
ATOM 802 N N . ASP A 1 98 ? 5.005 -0.732 31.420 1.00 73.25 98 ASP A N 1
ATOM 803 C CA . ASP A 1 98 ? 6.245 -1.503 31.532 1.00 73.25 98 ASP A CA 1
ATOM 804 C C . ASP A 1 98 ? 6.928 -1.232 32.891 1.00 73.25 98 ASP A C 1
ATOM 806 O O . ASP A 1 98 ? 7.313 -2.165 33.590 1.00 73.25 98 ASP A O 1
ATOM 810 N N . GLU A 1 99 ? 6.976 0.033 33.335 1.00 74.19 99 GLU A N 1
ATOM 811 C CA . GLU A 1 99 ? 7.489 0.398 34.666 1.00 74.19 99 GLU A CA 1
ATOM 812 C C 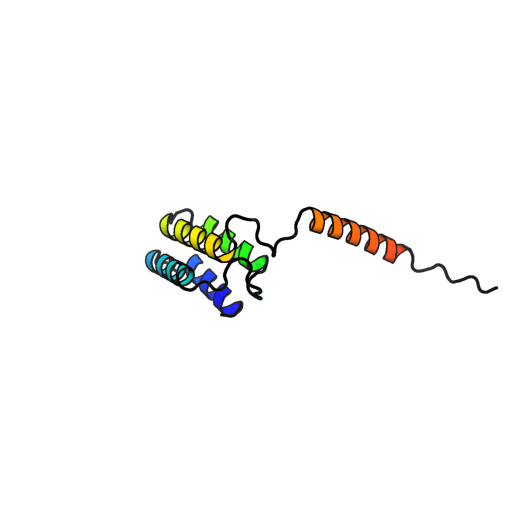. GLU A 1 99 ? 6.625 -0.150 35.820 1.00 74.19 99 GLU A C 1
ATOM 814 O O . GLU A 1 99 ? 7.152 -0.539 36.861 1.00 74.19 99 GLU A O 1
ATOM 819 N N . LEU A 1 100 ? 5.296 -0.177 35.675 1.00 70.69 100 LEU A N 1
ATOM 820 C CA . LEU A 1 100 ? 4.384 -0.712 36.694 1.00 70.69 100 LEU A CA 1
ATOM 821 C C . LEU A 1 100 ? 4.421 -2.242 36.774 1.00 70.69 100 LEU A C 1
ATOM 823 O O . LEU A 1 100 ? 4.298 -2.783 37.874 1.00 70.69 100 LEU A O 1
ATOM 827 N N . ASP A 1 101 ? 4.596 -2.923 35.644 1.00 71.69 101 ASP A N 1
ATOM 828 C CA . ASP A 1 101 ? 4.724 -4.377 35.566 1.00 71.69 101 ASP A CA 1
ATOM 829 C C . ASP A 1 101 ? 6.066 -4.820 36.185 1.00 71.69 101 ASP A C 1
ATOM 831 O O . ASP A 1 1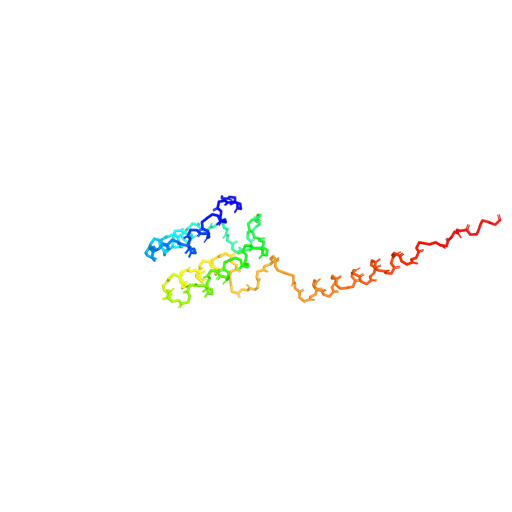01 ? 6.077 -5.716 37.031 1.00 71.69 101 ASP A O 1
ATOM 835 N N . ASP A 1 102 ? 7.161 -4.093 35.920 1.00 69.44 102 ASP A N 1
ATOM 836 C CA . ASP A 1 102 ? 8.462 -4.299 36.582 1.00 69.44 102 ASP A CA 1
ATOM 837 C C . ASP A 1 102 ? 8.386 -4.091 38.115 1.00 69.44 102 ASP A C 1
ATOM 839 O O . ASP A 1 102 ? 9.000 -4.820 38.905 1.00 69.44 102 ASP A O 1
ATOM 843 N N . VAL A 1 103 ? 7.608 -3.101 38.575 1.00 70.81 103 VAL A N 1
ATOM 844 C CA . VAL A 1 103 ? 7.387 -2.849 40.013 1.00 70.81 103 VAL A CA 1
ATOM 845 C C . VAL A 1 103 ? 6.482 -3.915 40.641 1.00 70.81 103 VAL A C 1
ATOM 847 O O . VAL A 1 103 ? 6.735 -4.337 41.771 1.00 70.81 103 VAL A O 1
ATOM 850 N N . SER A 1 104 ? 5.447 -4.372 39.931 1.00 67.38 104 SER A N 1
ATOM 851 C CA . SER A 1 104 ? 4.541 -5.445 40.363 1.00 67.38 104 SER A CA 1
ATOM 852 C C . SER A 1 104 ? 5.296 -6.753 40.610 1.00 67.38 104 SER A C 1
ATOM 854 O O . SER A 1 104 ? 5.111 -7.380 41.656 1.00 67.38 104 SER A O 1
ATOM 856 N N . ASP A 1 105 ? 6.205 -7.117 39.706 1.00 63.16 105 ASP A N 1
ATOM 857 C CA . ASP A 1 105 ? 7.045 -8.313 39.830 1.00 63.16 105 ASP A CA 1
ATOM 858 C C . ASP A 1 105 ? 8.027 -8.236 41.014 1.00 63.16 105 ASP A C 1
ATOM 860 O O . ASP A 1 105 ? 8.505 -9.259 41.503 1.00 63.16 105 ASP A O 1
ATOM 864 N N . THR A 1 106 ? 8.280 -7.032 41.539 1.00 63.56 106 THR A N 1
ATOM 865 C CA . THR A 1 106 ? 9.131 -6.812 42.719 1.00 63.56 106 THR A CA 1
ATOM 866 C C . THR A 1 106 ? 8.357 -6.916 44.049 1.00 63.56 106 THR A C 1
ATOM 868 O O . THR A 1 106 ? 8.970 -7.085 45.102 1.00 63.56 106 THR A O 1
ATOM 871 N N . ILE A 1 107 ? 7.018 -6.817 44.046 1.00 60.94 107 ILE A N 1
ATOM 872 C CA . ILE A 1 107 ? 6.191 -6.717 45.273 1.00 60.94 107 ILE A CA 1
ATOM 873 C C . ILE A 1 107 ? 5.617 -8.074 45.744 1.00 60.94 107 ILE A C 1
ATOM 875 O O . ILE A 1 107 ? 5.056 -8.177 46.839 1.00 60.94 107 ILE A O 1
ATOM 879 N N . VAL A 1 108 ? 5.807 -9.158 44.994 1.00 58.12 108 VAL A N 1
ATOM 880 C CA . VAL A 1 108 ? 5.464 -10.515 45.450 1.00 58.12 108 VAL A CA 1
ATOM 881 C C . VAL A 1 108 ? 6.534 -11.055 46.405 1.00 58.12 108 VAL A C 1
ATOM 883 O O . VAL A 1 108 ? 7.505 -11.637 45.953 1.00 58.12 108 VAL A O 1
ATOM 886 N N . ASP A 1 109 ? 6.381 -10.774 47.707 1.00 58.94 109 ASP A N 1
ATOM 887 C CA . ASP A 1 109 ? 6.749 -11.641 48.857 1.00 58.94 109 ASP A CA 1
ATOM 888 C C . ASP A 1 109 ? 6.725 -10.856 50.194 1.00 58.94 109 ASP A C 1
ATOM 890 O O . ASP A 1 109 ? 7.689 -10.834 50.962 1.00 58.94 109 ASP A O 1
ATOM 894 N N . ILE A 1 110 ? 5.611 -10.189 50.523 1.00 61.06 110 ILE A N 1
ATOM 895 C CA . ILE A 1 110 ? 5.333 -9.819 51.922 1.00 61.06 110 ILE A CA 1
ATOM 896 C C . ILE A 1 110 ? 4.127 -10.633 52.374 1.00 61.06 110 ILE A C 1
ATOM 898 O O . ILE A 1 110 ? 2.978 -10.225 52.196 1.00 61.06 110 ILE A O 1
ATOM 902 N N . ASP A 1 111 ? 4.408 -11.805 52.948 1.00 58.72 111 ASP A N 1
ATOM 903 C CA . ASP A 1 111 ? 3.406 -12.612 53.637 1.00 58.72 111 ASP A CA 1
ATOM 904 C C . ASP A 1 111 ? 2.652 -11.742 54.659 1.00 58.72 111 ASP A C 1
ATOM 906 O O . ASP A 1 111 ? 3.277 -11.017 55.448 1.00 58.72 111 ASP A O 1
ATOM 910 N N . PRO A 1 112 ? 1.309 -11.791 54.695 1.00 59.81 112 PRO A N 1
ATOM 911 C CA . PRO A 1 112 ? 0.552 -11.061 55.694 1.00 59.81 112 PRO A CA 1
ATOM 912 C C . PRO A 1 112 ? 0.864 -11.656 57.072 1.00 59.81 112 PRO A C 1
ATOM 914 O O . PRO A 1 112 ? 0.487 -12.789 57.379 1.00 59.81 112 PRO A O 1
ATOM 917 N N . ILE A 1 113 ? 1.550 -10.875 57.914 1.00 54.34 113 ILE A N 1
ATOM 918 C CA . ILE A 1 113 ? 1.807 -11.202 59.321 1.00 54.34 113 ILE A CA 1
ATOM 919 C C . ILE A 1 113 ? 0.456 -11.483 59.982 1.00 54.34 113 ILE A C 1
ATOM 921 O O . ILE A 1 113 ? -0.331 -10.574 60.259 1.00 54.34 113 ILE A O 1
ATOM 925 N N . THR A 1 114 ? 0.171 -12.767 60.181 1.00 59.66 114 THR A N 1
ATOM 926 C CA . THR A 1 114 ? -1.056 -13.221 60.825 1.00 59.66 114 THR A CA 1
ATOM 927 C C . THR A 1 114 ? -0.887 -12.995 62.323 1.00 59.66 114 THR A C 1
ATOM 929 O O . THR A 1 114 ? 0.111 -13.410 62.912 1.00 59.66 114 THR A O 1
ATOM 932 N N . LYS A 1 115 ? -1.825 -12.236 62.887 1.00 50.09 115 LYS A N 1
ATOM 933 C CA . LYS A 1 115 ? -1.848 -11.773 64.276 1.00 50.09 115 LYS A CA 1
ATOM 934 C C . LYS A 1 115 ? -2.180 -12.890 65.259 1.00 50.09 115 LYS A C 1
ATOM 936 O O . LYS A 1 115 ? -2.997 -13.759 64.882 1.00 50.09 115 LYS A O 1
#

Organism: NCBI:txid433720

Sequence (115 aa):
MNQSVLDYIFKLIENDPDYNLRRKIVQHLCRHPPFRQNQTCTLNNPTTVHKLWSLMTNCAYDNQTRNDLGELYQIMYGLNRPNCLPTSNDINDMSIKDELDDVSDTIVDIDPITK

Secondary structure (DSSP, 8-state):
--HHHHHHHHHHHHH-S-HHHHHHHHHHHHHS-SS-TT---TT-SHHHHHHHHHHHHHTTT-HHHHHHHHHHHHHHH-SSPPTTSPPHHHHHHHHHHHHHHHHHHHH--------

Radius of gyration: 21.29 Å; chains: 1; bounding box: 26×26×80 Å

InterPro domains:
  IPR057991 Transcription initiation factor TFIID subunit 2, TPR repeats [PF25577] (3-90)